Protein AF-A0A2D6RN42-F1 (afdb_monomer_lite)

Structure (mmCIF, N/CA/C/O backbone):
data_AF-A0A2D6RN42-F1
#
_entry.id   AF-A0A2D6RN42-F1
#
loop_
_atom_site.group_PDB
_atom_site.id
_atom_site.type_symbol
_atom_site.label_atom_id
_atom_site.label_alt_id
_atom_site.label_comp_id
_atom_site.label_asym_id
_atom_site.label_entity_id
_atom_site.label_seq_id
_atom_site.pdbx_PDB_ins_code
_atom_site.Cartn_x
_atom_site.Cartn_y
_atom_site.Cartn_z
_atom_site.occupancy
_atom_site.B_iso_or_equiv
_atom_site.auth_seq_id
_atom_site.auth_comp_id
_atom_site.auth_asym_id
_atom_site.auth_atom_id
_atom_site.pdbx_PDB_model_num
ATOM 1 N N . MET A 1 1 ? 15.795 18.123 -29.960 1.00 39.00 1 MET A N 1
ATOM 2 C CA . MET A 1 1 ? 15.914 17.120 -28.879 1.00 39.00 1 MET A CA 1
ATOM 3 C C . MET A 1 1 ? 14.919 16.005 -29.150 1.00 39.00 1 MET A C 1
ATOM 5 O O . MET A 1 1 ? 13.726 16.267 -29.116 1.00 39.00 1 MET A O 1
ATOM 9 N N . LYS A 1 2 ? 15.386 14.800 -29.497 1.00 32.34 2 LYS A N 1
ATOM 10 C CA . LYS A 1 2 ? 14.532 13.605 -29.522 1.00 32.34 2 LYS A CA 1
ATOM 11 C C . LYS A 1 2 ? 14.603 12.990 -28.129 1.00 32.34 2 LYS A C 1
ATOM 13 O O . LYS A 1 2 ? 15.675 12.564 -27.715 1.00 32.34 2 LYS A O 1
ATOM 18 N N . TYR A 1 3 ? 13.498 13.024 -27.397 1.00 30.86 3 TYR A N 1
ATOM 19 C CA . TYR A 1 3 ? 13.374 12.258 -26.166 1.00 30.86 3 TYR A CA 1
ATOM 20 C C . TYR A 1 3 ? 13.173 10.801 -26.569 1.00 30.86 3 TYR A C 1
ATOM 22 O O . TYR A 1 3 ? 12.126 10.441 -27.106 1.00 30.86 3 TYR A O 1
ATOM 30 N N . ASP A 1 4 ? 14.204 9.985 -26.372 1.00 33.47 4 ASP A N 1
ATOM 31 C CA . ASP A 1 4 ? 14.100 8.537 -26.491 1.00 33.47 4 ASP A CA 1
ATOM 32 C C . ASP A 1 4 ? 13.311 8.038 -25.277 1.00 33.47 4 ASP A C 1
ATOM 34 O O . ASP A 1 4 ? 13.852 7.796 -24.197 1.00 33.47 4 ASP A O 1
ATOM 38 N N . TYR A 1 5 ? 11.992 7.939 -25.430 1.00 35.97 5 TYR A N 1
ATOM 39 C CA . TYR A 1 5 ? 11.125 7.268 -24.467 1.00 35.97 5 TYR A CA 1
ATOM 40 C C . TYR A 1 5 ? 11.299 5.750 -24.594 1.00 35.97 5 TYR A C 1
ATOM 42 O O . TYR A 1 5 ? 10.336 5.030 -24.851 1.00 35.97 5 TYR A O 1
ATOM 50 N N . ASN A 1 6 ? 12.519 5.248 -24.373 1.00 35.00 6 ASN A N 1
ATOM 51 C CA . ASN A 1 6 ? 12.759 3.840 -24.055 1.00 35.00 6 ASN A CA 1
ATOM 52 C C . ASN A 1 6 ? 12.184 3.553 -22.656 1.00 35.00 6 ASN A C 1
ATOM 54 O O . ASN A 1 6 ? 12.881 3.388 -21.657 1.00 35.00 6 ASN A O 1
ATOM 58 N N . LEU A 1 7 ? 10.857 3.587 -22.590 1.00 45.78 7 LEU A N 1
ATOM 59 C CA . LEU A 1 7 ? 10.033 3.470 -21.408 1.00 45.78 7 LEU A CA 1
ATOM 60 C C . LEU A 1 7 ? 9.448 2.061 -21.375 1.00 45.78 7 LEU A C 1
ATOM 62 O O . LEU A 1 7 ? 8.400 1.810 -21.959 1.00 45.78 7 LEU A O 1
ATOM 66 N N . ALA A 1 8 ? 10.087 1.155 -20.641 1.00 43.28 8 ALA A N 1
ATOM 67 C CA . ALA A 1 8 ? 9.369 0.017 -20.064 1.00 43.28 8 ALA A CA 1
ATOM 68 C C . ALA A 1 8 ? 10.049 -0.552 -18.810 1.00 43.28 8 ALA A C 1
ATOM 70 O O . ALA A 1 8 ? 10.000 -1.751 -18.555 1.00 43.28 8 ALA A O 1
ATOM 71 N N . TRP A 1 9 ? 10.637 0.297 -17.965 1.00 47.97 9 TRP A N 1
ATOM 72 C CA . TRP A 1 9 ? 10.928 -0.104 -16.589 1.00 47.97 9 TRP A CA 1
ATOM 73 C C . TRP A 1 9 ? 9.609 0.018 -15.821 1.00 47.97 9 TRP A C 1
ATOM 75 O O . TRP A 1 9 ? 9.283 1.072 -15.273 1.00 47.97 9 TRP A O 1
ATOM 85 N N . SER A 1 10 ? 8.773 -1.022 -15.865 1.00 56.34 10 SER A N 1
ATOM 86 C CA . SER A 1 10 ? 7.486 -1.006 -15.168 1.00 56.34 10 SER A CA 1
ATOM 87 C C . SER A 1 10 ? 7.724 -1.170 -13.669 1.00 56.34 10 SER A C 1
ATOM 89 O O . SER A 1 10 ? 7.686 -2.273 -13.128 1.00 56.34 10 SER A O 1
ATOM 91 N N . ASN A 1 11 ? 7.968 -0.065 -12.969 1.00 67.56 11 ASN A N 1
ATOM 92 C CA . ASN A 1 11 ? 8.011 -0.068 -11.511 1.00 67.56 11 ASN A CA 1
ATOM 93 C C . ASN A 1 11 ? 6.711 -0.681 -10.961 1.00 67.56 11 ASN A C 1
ATOM 95 O O . ASN A 1 11 ? 5.607 -0.316 -11.369 1.00 67.56 11 ASN A O 1
ATOM 99 N N . CYS A 1 12 ? 6.849 -1.663 -10.075 1.00 74.88 12 CYS A N 1
ATOM 100 C CA . CYS A 1 12 ? 5.742 -2.372 -9.452 1.00 74.88 12 CYS A CA 1
ATOM 101 C C . CYS A 1 12 ? 5.676 -2.001 -7.974 1.00 74.88 12 CYS A C 1
ATOM 103 O O . CYS A 1 12 ? 6.704 -1.782 -7.331 1.00 74.88 12 CYS A O 1
ATOM 105 N N . VAL A 1 13 ? 4.469 -1.983 -7.419 1.00 79.00 13 VAL A N 1
ATOM 106 C CA . VAL A 1 13 ? 4.279 -1.920 -5.970 1.00 79.00 13 VAL A CA 1
ATOM 107 C C . VAL A 1 13 ? 3.437 -3.099 -5.507 1.00 79.00 13 VAL A C 1
ATOM 109 O O . VAL A 1 13 ? 2.446 -3.459 -6.141 1.00 79.00 13 VAL A O 1
ATOM 112 N N . SER A 1 14 ? 3.855 -3.731 -4.417 1.00 80.56 14 SER A N 1
ATOM 113 C CA . SER A 1 14 ? 3.059 -4.713 -3.683 1.00 80.56 14 SER A CA 1
ATOM 114 C C . SER A 1 14 ? 2.734 -4.173 -2.305 1.00 80.56 14 SER A C 1
ATOM 116 O O . SER A 1 14 ? 3.595 -3.602 -1.643 1.00 80.56 14 SER A O 1
ATOM 118 N N . ILE A 1 15 ? 1.488 -4.339 -1.880 1.00 81.00 15 ILE A N 1
ATOM 119 C CA . ILE A 1 15 ? 1.077 -4.021 -0.513 1.00 81.00 15 ILE A CA 1
ATOM 120 C C . ILE A 1 15 ? 1.116 -5.301 0.291 1.00 81.00 15 ILE A C 1
ATOM 122 O O . ILE A 1 15 ? 0.496 -6.271 -0.128 1.00 81.00 15 ILE A O 1
ATOM 126 N N . PHE A 1 16 ? 1.807 -5.272 1.424 1.00 80.88 16 PHE A N 1
ATOM 127 C CA . PHE A 1 16 ? 1.856 -6.349 2.397 1.00 80.88 16 PHE A CA 1
ATOM 128 C C . PHE A 1 16 ? 1.045 -5.988 3.628 1.00 80.88 16 PHE A C 1
ATOM 130 O O . PHE A 1 16 ? 1.114 -4.856 4.101 1.00 80.88 16 PHE A O 1
ATOM 137 N N . VAL A 1 17 ? 0.329 -6.971 4.160 1.00 83.00 17 VAL A N 1
ATOM 138 C CA . VAL A 1 17 ? -0.238 -6.923 5.508 1.00 83.00 17 VAL A CA 1
ATOM 139 C C . VAL A 1 17 ? 0.605 -7.802 6.408 1.00 83.00 17 VAL A C 1
ATOM 141 O O . VAL A 1 17 ? 0.799 -8.969 6.081 1.00 83.00 17 VAL A O 1
ATOM 144 N N . SER A 1 18 ? 1.064 -7.248 7.524 1.00 77.75 18 SER A N 1
ATOM 145 C CA . SER A 1 18 ? 1.536 -8.015 8.674 1.00 77.75 18 SER A CA 1
ATOM 146 C C . SER A 1 18 ? 0.495 -7.894 9.779 1.00 77.75 18 SER A C 1
ATOM 148 O O . SER A 1 18 ? 0.063 -6.786 10.105 1.00 77.75 18 SER A O 1
ATOM 150 N N . THR A 1 19 ? 0.075 -9.031 10.320 1.00 77.62 19 THR A N 1
ATOM 151 C CA . THR A 1 19 ?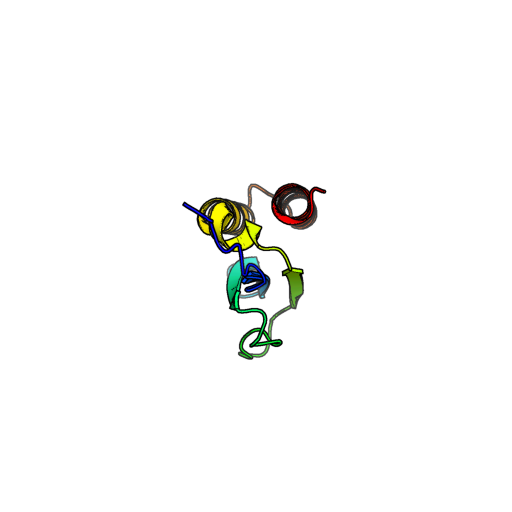 -0.812 -9.092 11.483 1.00 77.62 19 THR A CA 1
ATOM 152 C C . THR A 1 19 ? 0.031 -9.507 12.677 1.00 77.62 19 THR A C 1
ATOM 154 O O . THR A 1 19 ? 0.830 -10.425 12.571 1.00 77.62 19 THR A O 1
ATOM 157 N N . GLY A 1 20 ? -0.113 -8.820 13.806 1.00 74.25 20 GLY A N 1
ATOM 158 C CA . GLY A 1 20 ? 0.579 -9.194 15.036 1.00 74.25 20 GLY A CA 1
ATOM 159 C C . GLY A 1 20 ? -0.194 -8.746 16.268 1.00 74.25 20 GLY A C 1
ATOM 160 O O . GLY A 1 20 ? -1.322 -8.266 16.165 1.00 74.25 20 GLY A O 1
ATOM 161 N N . LYS A 1 21 ? 0.440 -8.838 17.444 1.00 77.00 21 LYS A N 1
ATOM 162 C CA . LYS A 1 21 ? -0.157 -8.455 18.740 1.00 77.00 21 LYS A CA 1
ATOM 163 C C . LYS A 1 21 ? -0.774 -7.046 18.745 1.00 77.00 21 LYS A C 1
ATOM 165 O O . LYS A 1 21 ? -1.716 -6.792 19.484 1.00 77.00 21 LYS A O 1
ATOM 170 N N . TYR A 1 22 ? -0.251 -6.149 17.913 1.00 74.94 22 TYR A N 1
ATOM 171 C CA . TYR A 1 22 ? -0.631 -4.738 17.861 1.00 74.94 22 TYR A CA 1
ATOM 172 C C . TYR A 1 22 ? -1.649 -4.390 16.764 1.00 74.94 22 TYR A C 1
ATOM 174 O O . TYR A 1 22 ? -1.982 -3.214 16.639 1.00 74.94 22 TYR A O 1
ATOM 182 N N . GLY A 1 23 ? -2.130 -5.371 15.990 1.00 77.69 23 GLY A N 1
ATOM 183 C CA . GLY A 1 23 ? -3.092 -5.188 14.897 1.00 77.69 23 GLY A CA 1
ATOM 184 C C . GLY A 1 23 ? -2.502 -5.405 13.498 1.00 77.69 23 GLY A C 1
ATOM 185 O O . GLY A 1 23 ? -1.472 -6.062 13.337 1.00 77.69 23 GLY A O 1
ATOM 186 N N . GLU A 1 24 ? -3.194 -4.893 12.476 1.00 83.62 24 GLU A N 1
ATOM 187 C CA . GLU A 1 24 ? -2.792 -5.004 11.067 1.00 83.62 24 GLU A CA 1
ATOM 188 C C . GLU A 1 24 ? -1.937 -3.806 10.630 1.00 83.62 24 GLU A C 1
ATOM 190 O O . GLU A 1 24 ? -2.341 -2.647 10.762 1.00 83.62 24 GLU A O 1
ATOM 195 N N . ILE A 1 25 ? -0.784 -4.086 10.026 1.00 82.69 25 ILE A N 1
ATOM 196 C CA . ILE A 1 25 ? 0.119 -3.088 9.448 1.00 82.69 25 ILE A CA 1
ATOM 197 C C . ILE A 1 25 ? 0.182 -3.289 7.939 1.00 82.69 25 ILE A C 1
ATOM 199 O O . ILE A 1 25 ? 0.548 -4.364 7.466 1.00 82.69 25 ILE A O 1
ATOM 203 N N . TYR A 1 26 ? -0.118 -2.230 7.187 1.00 85.44 26 TYR A N 1
ATOM 204 C CA . TYR A 1 26 ? -0.036 -2.219 5.730 1.00 85.44 26 TYR A CA 1
ATOM 205 C C . TYR A 1 26 ? 1.272 -1.550 5.303 1.00 85.44 26 TYR A C 1
ATOM 207 O O . TYR A 1 26 ? 1.520 -0.392 5.641 1.00 85.44 26 TYR A O 1
ATOM 215 N N . LYS A 1 27 ? 2.110 -2.252 4.538 1.00 83.25 27 LYS A N 1
ATOM 216 C CA . LYS A 1 27 ? 3.401 -1.743 4.055 1.00 83.25 27 LYS A CA 1
ATOM 217 C C . LYS A 1 27 ? 3.492 -1.850 2.532 1.00 83.25 27 LYS A C 1
ATOM 219 O O . LYS A 1 27 ? 3.351 -2.952 2.000 1.00 83.25 27 LYS A O 1
ATOM 224 N N . PRO A 1 28 ? 3.758 -0.747 1.813 1.00 84.56 28 PRO A N 1
ATOM 225 C CA . PRO A 1 28 ? 4.064 -0.817 0.398 1.00 84.56 28 PRO A CA 1
ATOM 226 C C . PRO A 1 28 ? 5.523 -1.224 0.192 1.00 84.56 28 PRO A C 1
ATOM 228 O O . PRO A 1 28 ? 6.423 -0.771 0.898 1.00 84.56 28 PRO A O 1
ATOM 231 N N . VAL A 1 29 ? 5.757 -2.065 -0.805 1.00 81.69 29 VAL A N 1
ATOM 232 C CA . VAL A 1 29 ? 7.084 -2.491 -1.246 1.00 81.69 29 VAL A CA 1
ATOM 233 C C . VAL A 1 29 ? 7.185 -2.226 -2.735 1.00 81.69 29 VAL A C 1
ATOM 235 O O . VAL A 1 29 ? 6.401 -2.753 -3.526 1.00 81.69 29 VAL A O 1
ATOM 238 N N . PHE A 1 30 ? 8.150 -1.392 -3.101 1.00 78.19 30 PHE A N 1
ATOM 239 C CA . PHE A 1 30 ? 8.414 -0.983 -4.472 1.00 78.19 30 PHE A CA 1
ATOM 240 C C . PHE A 1 30 ? 9.563 -1.814 -5.034 1.00 78.19 30 PHE A C 1
ATOM 242 O O . PHE A 1 30 ? 10.597 -1.955 -4.385 1.00 78.19 30 PHE A O 1
ATOM 249 N N . PHE A 1 31 ? 9.398 -2.357 -6.235 1.00 73.25 31 PHE A N 1
ATOM 250 C CA . PHE A 1 31 ? 10.437 -3.132 -6.911 1.00 73.25 31 PHE A CA 1
ATOM 251 C C . PHE A 1 31 ? 10.365 -2.945 -8.427 1.00 73.25 31 PHE A C 1
ATOM 253 O O . PHE A 1 31 ? 9.331 -2.573 -8.987 1.00 73.25 31 PHE A O 1
ATOM 260 N N . LYS A 1 32 ? 11.490 -3.196 -9.100 1.00 65.31 32 LYS A N 1
ATOM 261 C CA . LYS A 1 32 ? 11.578 -3.165 -10.565 1.00 65.31 32 LYS A CA 1
ATOM 262 C C . LYS A 1 32 ? 10.908 -4.417 -11.143 1.00 65.31 32 LYS A C 1
ATOM 264 O O . LYS A 1 32 ? 11.083 -5.497 -10.587 1.00 65.31 32 LYS A O 1
ATOM 269 N N . SER A 1 33 ? 10.170 -4.292 -12.252 1.00 61.12 33 SER A N 1
ATOM 270 C CA . SER A 1 33 ? 9.420 -5.402 -12.882 1.00 61.12 33 SER A CA 1
ATOM 271 C C . SER A 1 33 ? 10.251 -6.636 -13.223 1.00 61.12 33 SER A C 1
ATOM 273 O O . SER A 1 33 ? 9.694 -7.730 -13.287 1.00 61.12 33 SER A O 1
ATOM 275 N N . GLU A 1 34 ? 11.552 -6.467 -13.459 1.00 60.44 34 GLU A N 1
ATOM 276 C CA . GLU A 1 34 ? 12.482 -7.562 -13.762 1.00 60.44 34 GLU A CA 1
ATOM 277 C C . GLU A 1 34 ? 12.608 -8.536 -12.585 1.00 60.44 34 GLU A C 1
ATOM 279 O O . GLU A 1 34 ? 12.638 -9.751 -12.782 1.00 60.44 34 GLU A O 1
ATOM 284 N N . ASN A 1 35 ? 12.516 -8.020 -11.356 1.00 55.53 35 ASN A N 1
ATOM 285 C CA . ASN A 1 35 ? 12.351 -8.821 -10.152 1.00 55.53 35 ASN A CA 1
ATOM 286 C C . ASN A 1 35 ? 10.866 -9.181 -10.043 1.00 55.53 35 ASN A C 1
ATOM 288 O O . ASN A 1 35 ? 10.085 -8.520 -9.361 1.00 55.53 35 ASN A O 1
ATOM 292 N N . LYS A 1 36 ? 10.438 -10.210 -10.786 1.00 53.44 36 LYS A N 1
ATOM 293 C CA . LYS A 1 36 ? 9.033 -10.656 -10.875 1.00 53.44 36 LYS A CA 1
ATOM 294 C C . LYS A 1 36 ? 8.396 -11.008 -9.523 1.00 53.44 36 LYS A C 1
ATOM 296 O O . LYS A 1 36 ? 7.166 -11.118 -9.463 1.00 53.44 36 LYS A O 1
ATOM 301 N N . THR A 1 37 ? 9.192 -11.089 -8.464 1.00 56.69 37 THR A N 1
ATOM 302 C CA . THR A 1 37 ? 8.799 -11.549 -7.139 1.00 56.69 37 THR A CA 1
ATOM 303 C C . THR A 1 37 ? 9.102 -10.467 -6.097 1.00 56.69 37 THR A C 1
ATOM 305 O O . THR A 1 37 ? 10.238 -9.993 -6.019 1.00 56.69 37 THR A O 1
ATOM 308 N N . PRO A 1 38 ? 8.112 -10.049 -5.291 1.00 57.62 38 PRO A N 1
ATOM 309 C CA . PRO A 1 38 ? 8.386 -9.330 -4.053 1.00 57.62 38 PRO A CA 1
ATOM 310 C C . PRO A 1 38 ? 9.359 -10.144 -3.175 1.00 57.62 38 PRO A C 1
ATOM 312 O O . PRO A 1 38 ? 9.283 -11.372 -3.219 1.00 57.62 38 PRO A O 1
ATOM 315 N N . PRO A 1 39 ? 10.235 -9.516 -2.370 1.00 56.88 39 PRO A N 1
ATOM 316 C CA . PRO A 1 39 ? 11.131 -10.253 -1.480 1.00 56.88 39 PRO A CA 1
ATOM 317 C C . PRO A 1 39 ? 10.331 -11.143 -0.512 1.00 56.88 39 PRO A C 1
ATOM 319 O O . PRO A 1 39 ? 9.400 -10.670 0.157 1.00 56.88 39 PRO A O 1
ATOM 322 N N . GLU A 1 40 ? 10.681 -12.431 -0.471 1.00 57.94 40 GLU A N 1
ATOM 323 C CA . GLU A 1 40 ? 10.178 -13.390 0.516 1.00 57.94 40 GLU A CA 1
ATOM 324 C C . GLU A 1 40 ? 10.655 -12.983 1.906 1.00 57.94 40 GLU A C 1
ATOM 326 O O . GLU A 1 40 ? 11.840 -12.734 2.081 1.00 57.94 40 GLU A O 1
ATOM 331 N N . GLU A 1 41 ? 9.748 -12.910 2.889 1.00 51.91 41 GLU A N 1
ATOM 332 C CA . GLU A 1 41 ? 10.140 -12.935 4.306 1.00 51.91 41 GLU A CA 1
ATOM 333 C C . GLU A 1 41 ? 8.935 -13.179 5.246 1.00 51.91 41 GLU A C 1
ATOM 335 O O . GLU A 1 41 ? 8.074 -12.313 5.395 1.00 51.91 41 GLU A O 1
ATOM 340 N N . SER A 1 42 ? 8.946 -14.354 5.890 1.00 52.06 42 SER A N 1
ATOM 341 C CA . SER A 1 42 ? 8.261 -14.808 7.126 1.00 52.06 42 SER A CA 1
ATOM 342 C C . SER A 1 42 ? 6.716 -14.838 7.251 1.00 52.06 42 SER A C 1
ATOM 344 O O . SER A 1 42 ? 5.966 -14.262 6.463 1.00 52.06 42 SER A O 1
ATOM 346 N N . GLU A 1 43 ? 6.266 -15.619 8.250 1.00 45.03 43 GLU A N 1
ATOM 347 C CA . GLU A 1 43 ? 5.088 -16.516 8.242 1.00 45.03 43 GLU A CA 1
ATOM 348 C C . GLU A 1 43 ? 3.678 -15.899 8.263 1.00 45.03 43 GLU A C 1
ATOM 350 O O . GLU A 1 43 ? 2.713 -16.596 7.956 1.00 45.03 43 GLU A O 1
ATOM 355 N N . GLU A 1 44 ? 3.496 -14.610 8.547 1.00 53.75 44 GLU A N 1
ATOM 356 C CA . GLU A 1 44 ? 2.147 -14.030 8.692 1.00 53.75 44 GLU A CA 1
ATOM 357 C C . GLU A 1 44 ? 1.922 -12.834 7.757 1.00 53.75 44 GLU A C 1
ATOM 359 O O . GLU A 1 44 ? 1.658 -11.706 8.179 1.00 53.75 44 GLU A O 1
ATOM 364 N N . ARG A 1 45 ? 2.014 -13.087 6.442 1.00 59.94 45 ARG A N 1
ATOM 365 C CA . ARG A 1 45 ? 1.640 -12.130 5.386 1.00 59.94 45 ARG A CA 1
ATOM 366 C C . ARG A 1 45 ? 0.361 -12.571 4.677 1.00 59.94 45 ARG A C 1
ATOM 368 O O . ARG A 1 45 ? 0.355 -13.561 3.953 1.00 59.94 45 ARG A O 1
ATOM 375 N N . LYS A 1 46 ? -0.729 -11.808 4.810 1.00 64.81 46 LYS A N 1
ATOM 376 C CA . LYS A 1 46 ? -1.987 -12.055 4.072 1.00 64.81 46 LYS A CA 1
ATOM 377 C C . LYS A 1 46 ? -2.545 -10.790 3.435 1.00 64.81 46 LYS A C 1
ATOM 379 O O . LYS A 1 46 ? -3.483 -10.176 3.930 1.00 64.81 46 LYS A O 1
ATOM 384 N N . LEU A 1 47 ? -1.956 -10.444 2.296 1.00 62.38 47 LEU A N 1
ATOM 385 C CA . LEU A 1 47 ? -2.539 -9.794 1.114 1.00 62.38 47 LEU A CA 1
ATOM 386 C C . LEU A 1 47 ? -1.334 -9.367 0.276 1.00 62.38 47 LEU A C 1
ATOM 388 O O . LEU A 1 47 ? -0.514 -8.615 0.782 1.00 62.38 47 LEU A O 1
ATOM 392 N N . VAL A 1 48 ? -1.223 -9.827 -0.970 1.00 65.12 48 VAL A N 1
ATOM 393 C CA . VAL A 1 48 ? -0.246 -9.303 -1.934 1.00 65.12 48 VAL A CA 1
ATOM 394 C C . VAL A 1 48 ? -1.039 -8.835 -3.140 1.00 65.12 48 VAL A C 1
ATOM 396 O O . VAL A 1 48 ? -1.372 -9.620 -4.023 1.00 65.12 48 VAL A O 1
ATOM 399 N N . LYS A 1 49 ? -1.410 -7.550 -3.156 1.00 72.06 49 LYS A N 1
ATOM 400 C CA . LYS A 1 49 ? -1.986 -6.933 -4.358 1.00 72.06 49 LYS A CA 1
ATOM 401 C C . LYS A 1 49 ? -0.864 -6.228 -5.108 1.00 72.06 49 LYS A C 1
ATOM 403 O O . LYS A 1 49 ? -0.267 -5.288 -4.581 1.00 72.06 49 LYS A O 1
ATOM 408 N N . LYS A 1 50 ? -0.553 -6.740 -6.301 1.00 74.31 50 LYS A N 1
ATOM 409 C CA . LYS A 1 50 ? 0.501 -6.230 -7.180 1.00 74.31 50 LYS A CA 1
ATOM 410 C C . LYS A 1 50 ? -0.093 -5.197 -8.131 1.00 74.31 50 LYS A C 1
ATOM 412 O O . LYS A 1 50 ? -1.022 -5.499 -8.872 1.00 74.31 50 LYS A O 1
ATOM 417 N N . TYR A 1 51 ? 0.478 -4.001 -8.127 1.00 76.62 51 TYR A N 1
ATOM 418 C CA . TYR A 1 51 ? 0.141 -2.927 -9.052 1.00 76.62 51 TYR A CA 1
ATOM 419 C C . TYR A 1 51 ? 1.319 -2.722 -10.000 1.00 76.62 51 TYR A C 1
ATOM 421 O O . TYR A 1 51 ? 2.429 -2.411 -9.565 1.00 76.62 51 TYR A O 1
ATOM 429 N N . THR A 1 52 ? 1.085 -2.930 -11.293 1.00 68.56 52 THR A N 1
ATOM 430 C CA . THR A 1 52 ? 2.113 -2.913 -12.340 1.00 68.56 52 THR A CA 1
ATOM 431 C C . THR A 1 52 ? 1.918 -1.694 -13.240 1.00 68.56 52 THR A C 1
ATOM 433 O O . THR A 1 52 ? 1.278 -1.812 -14.283 1.00 68.56 52 THR A O 1
ATOM 436 N N . LYS A 1 53 ? 2.411 -0.512 -12.842 1.00 64.94 53 LYS A N 1
ATOM 437 C CA . LYS A 1 53 ? 2.390 0.685 -13.704 1.00 64.94 53 LYS A CA 1
ATOM 438 C C . LYS A 1 53 ? 3.566 1.618 -13.436 1.00 64.94 53 LYS A C 1
ATOM 440 O O . LYS A 1 53 ? 3.901 1.901 -12.291 1.00 64.94 53 LYS A O 1
ATOM 445 N N . VAL A 1 54 ? 4.070 2.228 -14.513 1.00 60.25 54 VAL A N 1
ATOM 446 C CA . VAL A 1 54 ? 5.116 3.274 -14.521 1.00 60.25 54 VAL A CA 1
ATOM 447 C C . VAL A 1 54 ? 4.823 4.422 -13.530 1.00 60.25 54 VAL A C 1
ATOM 449 O O . VAL A 1 54 ? 5.746 5.002 -12.962 1.00 60.25 54 VAL A O 1
ATOM 452 N N . ARG A 1 55 ? 3.544 4.692 -13.221 1.00 65.44 55 ARG A N 1
ATOM 453 C CA . ARG A 1 55 ? 3.111 5.721 -12.255 1.00 65.44 55 ARG A CA 1
ATOM 454 C C . ARG A 1 55 ? 3.415 5.401 -10.782 1.00 65.44 55 ARG A C 1
ATOM 456 O O . ARG A 1 55 ? 3.386 6.311 -9.958 1.00 65.44 55 ARG A O 1
ATOM 463 N N . ALA A 1 56 ? 3.741 4.155 -10.427 1.00 69.62 56 ALA A N 1
ATOM 464 C CA . ALA A 1 56 ? 3.985 3.768 -9.033 1.00 69.62 56 ALA A CA 1
ATOM 465 C C . ALA A 1 56 ? 5.139 4.552 -8.380 1.00 69.62 56 ALA A C 1
ATOM 467 O O . ALA A 1 56 ? 5.058 4.879 -7.198 1.00 69.62 56 ALA A O 1
ATOM 468 N N . LEU A 1 57 ? 6.178 4.909 -9.149 1.00 70.94 57 LEU A N 1
ATOM 469 C CA . LEU A 1 57 ? 7.284 5.735 -8.653 1.00 70.94 57 LEU A CA 1
ATOM 470 C C . LEU A 1 57 ? 6.822 7.163 -8.328 1.00 70.94 57 LEU A C 1
ATOM 472 O O . LEU A 1 57 ? 7.086 7.661 -7.233 1.00 70.94 57 LEU A O 1
ATOM 476 N N . HIS A 1 58 ? 6.075 7.783 -9.247 1.00 75.94 58 HIS A N 1
ATOM 477 C CA . HIS A 1 58 ? 5.528 9.136 -9.086 1.00 75.94 58 HIS A CA 1
ATOM 478 C C . HIS A 1 58 ? 4.580 9.250 -7.889 1.00 75.94 58 HIS A C 1
ATOM 480 O O . HIS A 1 58 ? 4.482 10.302 -7.266 1.00 75.94 58 HIS A O 1
ATOM 486 N N . HIS A 1 59 ? 3.901 8.158 -7.543 1.00 81.56 59 HIS A N 1
ATOM 487 C CA . HIS A 1 59 ? 2.949 8.112 -6.440 1.00 81.56 59 HIS A CA 1
ATOM 488 C C . HIS A 1 59 ? 3.492 7.439 -5.176 1.00 81.56 59 HIS A C 1
ATOM 490 O O . HIS A 1 59 ? 2.726 7.204 -4.244 1.00 81.56 59 HIS A O 1
ATOM 496 N N . SER A 1 60 ? 4.793 7.147 -5.102 1.00 82.38 60 SER A N 1
ATOM 497 C CA . SER A 1 60 ? 5.406 6.417 -3.981 1.00 82.38 60 SER A CA 1
ATOM 498 C C . SER A 1 60 ? 5.107 7.038 -2.610 1.00 82.38 60 SER A C 1
ATOM 500 O O . SER A 1 60 ? 4.762 6.324 -1.662 1.00 82.38 60 SER A O 1
ATOM 502 N N . GLN A 1 61 ? 5.143 8.370 -2.523 1.00 84.94 61 GLN A N 1
ATOM 503 C CA . GLN A 1 61 ? 4.765 9.12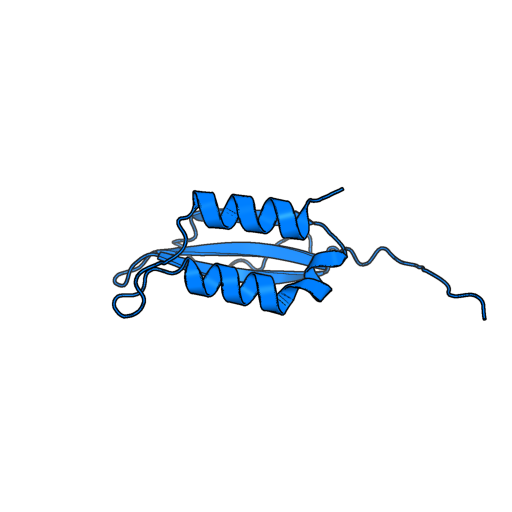0 -1.323 1.00 84.94 61 GLN A CA 1
ATOM 504 C C . GLN A 1 61 ? 3.277 8.942 -0.987 1.00 84.94 61 GLN A C 1
ATOM 506 O O . GLN A 1 61 ? 2.942 8.547 0.130 1.00 84.94 61 GLN A O 1
ATOM 511 N N . ASN A 1 62 ? 2.385 9.138 -1.963 1.00 88.88 62 ASN A N 1
ATOM 512 C CA . ASN A 1 62 ? 0.937 8.986 -1.780 1.00 88.88 62 ASN A CA 1
ATOM 513 C C . ASN A 1 62 ? 0.562 7.565 -1.340 1.00 88.88 62 ASN A C 1
ATOM 515 O O . ASN A 1 62 ? -0.223 7.389 -0.410 1.00 88.88 62 ASN A O 1
ATOM 519 N N . ILE A 1 63 ? 1.165 6.548 -1.958 1.00 88.31 63 ILE A N 1
ATOM 520 C CA . ILE A 1 63 ? 0.964 5.141 -1.600 1.00 88.31 63 ILE A CA 1
ATOM 521 C C . ILE A 1 63 ? 1.403 4.885 -0.149 1.00 88.31 63 ILE A C 1
ATOM 523 O O . ILE A 1 63 ? 0.686 4.224 0.605 1.00 88.31 63 ILE A O 1
ATOM 527 N N . SER A 1 64 ?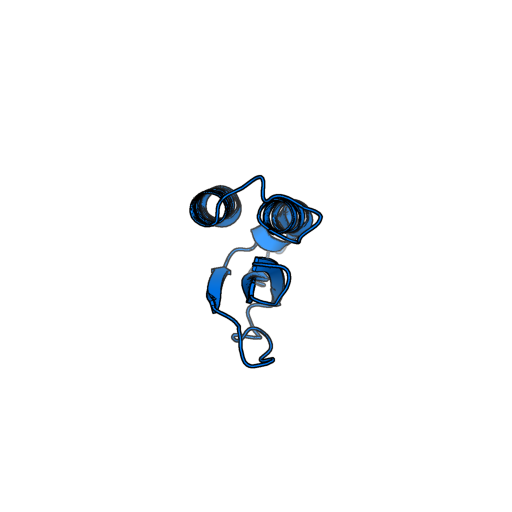 2.554 5.426 0.260 1.00 87.00 64 SER A N 1
ATOM 528 C CA . SER A 1 64 ? 3.081 5.278 1.626 1.00 87.00 64 SER A CA 1
ATOM 529 C C . SER A 1 64 ? 2.175 5.926 2.672 1.00 87.00 64 SER A C 1
ATOM 531 O O . SER A 1 64 ? 1.914 5.332 3.722 1.00 87.00 64 SER A O 1
ATOM 533 N N . ILE A 1 65 ? 1.627 7.103 2.361 1.00 88.56 65 ILE A N 1
ATOM 534 C CA . ILE A 1 65 ? 0.645 7.790 3.208 1.00 88.56 65 ILE A CA 1
ATOM 535 C C . ILE A 1 65 ? -0.643 6.963 3.315 1.00 88.56 65 ILE A C 1
ATOM 537 O O . ILE A 1 65 ? -1.141 6.739 4.417 1.00 88.56 65 ILE A O 1
ATOM 541 N N . MET A 1 66 ? -1.165 6.447 2.196 1.00 89.81 66 MET A N 1
ATOM 542 C CA . MET A 1 66 ? -2.376 5.617 2.197 1.00 89.81 66 MET A CA 1
ATOM 543 C C . MET A 1 66 ? -2.218 4.356 3.055 1.00 89.81 66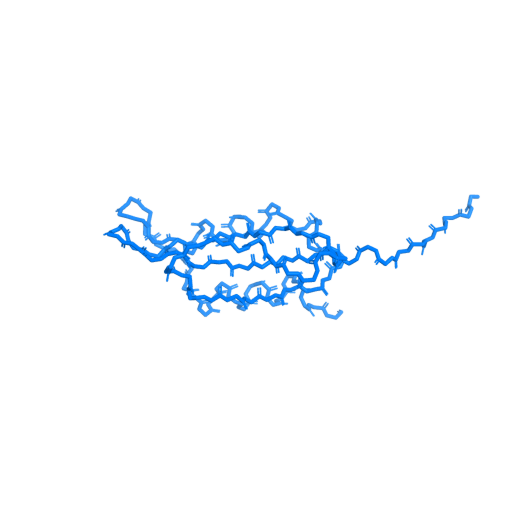 MET A C 1
ATOM 545 O O . MET A 1 66 ? -3.106 4.047 3.848 1.00 89.81 66 MET A O 1
ATOM 549 N N . CYS A 1 67 ? -1.084 3.659 2.948 1.00 88.19 67 CYS A N 1
ATOM 550 C CA . CYS A 1 67 ? -0.805 2.473 3.762 1.00 88.19 67 CYS A CA 1
ATOM 551 C C . CYS A 1 67 ? -0.652 2.815 5.252 1.00 88.19 67 CYS A C 1
ATOM 553 O O . CYS A 1 67 ? -1.154 2.092 6.114 1.00 88.19 67 CYS A O 1
ATOM 555 N N . SER A 1 68 ? -0.029 3.957 5.561 1.00 87.31 68 SER A N 1
ATOM 556 C CA . SER A 1 68 ? 0.091 4.450 6.938 1.00 87.31 68 SER A CA 1
ATOM 557 C C . SER A 1 68 ? -1.277 4.741 7.560 1.00 87.31 68 SER A C 1
ATOM 559 O O . SER A 1 68 ? -1.517 4.366 8.703 1.00 87.31 68 SER A O 1
ATOM 561 N N . ASN A 1 69 ? -2.190 5.345 6.794 1.00 88.38 69 ASN A N 1
ATOM 562 C CA . ASN A 1 69 ? -3.555 5.656 7.229 1.00 88.38 69 ASN A CA 1
ATOM 563 C C . ASN A 1 69 ? -4.439 4.411 7.399 1.00 88.38 69 ASN A C 1
ATOM 565 O O . ASN A 1 69 ? -5.384 4.425 8.187 1.00 88.38 69 ASN A O 1
ATOM 569 N N . ALA A 1 70 ? -4.150 3.343 6.655 1.00 88.06 70 ALA A N 1
ATOM 570 C CA . ALA A 1 70 ? -4.864 2.073 6.752 1.00 88.06 70 ALA A CA 1
ATOM 571 C C . ALA A 1 70 ? -4.343 1.153 7.870 1.00 88.06 70 ALA A C 1
ATOM 573 O O . ALA A 1 70 ? -4.980 0.154 8.186 1.00 88.06 70 ALA A O 1
ATOM 574 N N . SER A 1 71 ? -3.194 1.472 8.470 1.00 86.94 71 SER A N 1
ATOM 575 C CA . SER A 1 71 ? -2.589 0.652 9.520 1.00 86.94 71 SER A CA 1
ATOM 576 C C . SER A 1 71 ? -3.280 0.870 10.864 1.00 86.94 71 SER A C 1
ATOM 578 O O . SER A 1 71 ? -3.436 2.007 11.306 1.00 86.94 71 SER A O 1
ATOM 580 N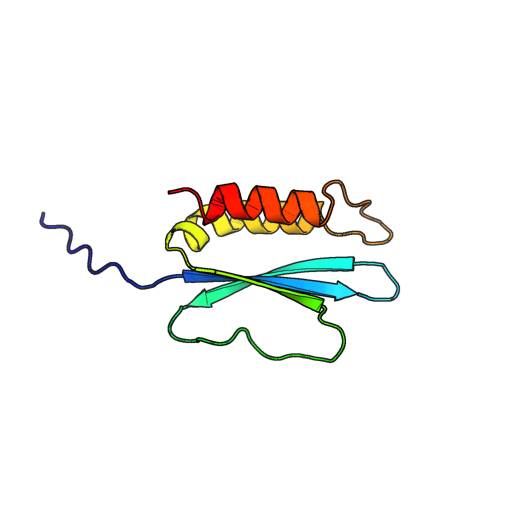 N . ASN A 1 72 ? -3.655 -0.226 11.523 1.00 79.81 72 ASN A N 1
ATOM 581 C CA . ASN A 1 72 ? -4.230 -0.236 12.862 1.00 79.81 72 ASN A CA 1
ATOM 582 C C . ASN A 1 72 ? -3.160 -0.736 13.834 1.00 79.81 72 ASN A C 1
ATOM 584 O O . ASN A 1 72 ? -3.008 -1.937 14.030 1.00 79.81 72 ASN A O 1
ATOM 588 N N . THR A 1 73 ? -2.377 0.190 14.380 1.00 75.19 73 THR A N 1
ATOM 589 C CA . THR A 1 73 ? -1.476 -0.101 15.511 1.00 75.19 73 THR A CA 1
ATOM 590 C C . THR A 1 73 ? -2.140 0.436 16.771 1.00 75.19 73 THR A C 1
ATOM 592 O O . THR A 1 73 ? -2.853 1.426 16.661 1.00 75.19 73 THR A O 1
ATOM 595 N N . GLU A 1 74 ? -1.911 -0.135 17.960 1.00 68.38 74 GLU A N 1
ATOM 596 C CA . GLU A 1 74 ? -2.523 0.322 19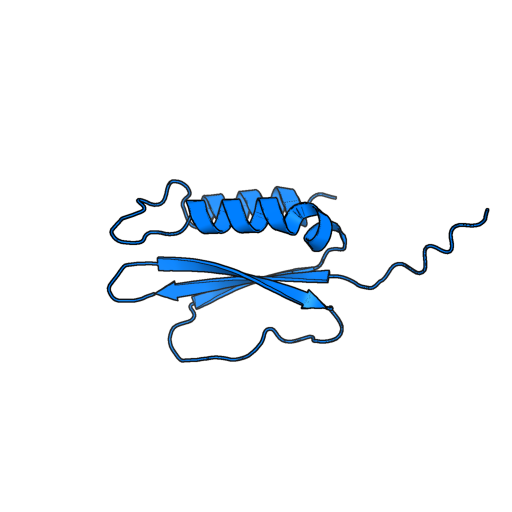.237 1.00 68.38 74 GLU A CA 1
ATOM 597 C C . GLU A 1 74 ? -2.607 1.858 19.403 1.00 68.38 74 GLU A C 1
ATOM 599 O O . GLU A 1 74 ? -3.538 2.374 20.016 1.00 68.38 74 GLU A O 1
ATOM 604 N N . LYS A 1 75 ? -1.651 2.603 18.827 1.00 65.94 75 LYS A N 1
ATOM 605 C CA . LYS A 1 75 ? -1.588 4.074 18.854 1.00 65.94 75 LYS A CA 1
ATOM 606 C C . LYS A 1 75 ? -2.179 4.782 17.627 1.00 65.94 75 LYS A C 1
ATOM 608 O O . LYS A 1 75 ? -2.474 5.971 17.703 1.00 65.94 75 LYS A O 1
ATOM 613 N N . ARG A 1 76 ? -2.332 4.102 16.490 1.00 66.44 76 ARG A N 1
ATOM 614 C CA . ARG A 1 76 ? -2.906 4.643 15.249 1.00 66.44 76 ARG A CA 1
ATOM 615 C C . ARG A 1 76 ? -4.178 3.870 14.927 1.00 66.44 76 ARG A C 1
ATOM 617 O O . ARG A 1 76 ? -4.113 2.806 14.323 1.00 66.44 76 ARG A O 1
ATOM 624 N N . LYS A 1 77 ? -5.333 4.416 15.315 1.00 70.81 77 LYS A N 1
ATOM 625 C CA . LYS A 1 77 ? -6.624 3.950 14.791 1.00 70.81 77 LYS A CA 1
ATOM 626 C C . LYS A 1 77 ? -6.590 4.078 13.264 1.00 70.81 77 LYS A C 1
ATOM 628 O O . LYS A 1 77 ? -6.315 5.169 12.761 1.00 70.81 77 LYS A O 1
ATOM 633 N N . ALA A 1 78 ? -6.862 2.994 12.539 1.00 79.38 78 ALA A N 1
ATOM 634 C CA . ALA A 1 78 ? -6.940 3.049 11.081 1.00 79.38 78 ALA A CA 1
ATOM 635 C C . ALA A 1 78 ? -8.053 4.018 10.649 1.00 79.38 78 ALA A C 1
ATOM 637 O O . ALA A 1 78 ? -9.198 3.903 11.085 1.00 79.38 78 ALA A O 1
ATOM 638 N N . THR A 1 79 ? -7.719 4.968 9.778 1.00 84.56 79 THR A N 1
ATOM 639 C CA . THR A 1 79 ? -8.675 5.933 9.205 1.00 84.56 79 THR A CA 1
ATOM 640 C C . THR A 1 79 ? -9.207 5.480 7.846 1.00 84.56 79 THR A C 1
ATOM 642 O O . THR A 1 79 ? -10.187 6.024 7.341 1.00 84.56 79 THR A O 1
ATOM 645 N N . ILE A 1 80 ? -8.577 4.468 7.243 1.00 83.56 80 ILE A N 1
ATOM 646 C CA . ILE A 1 80 ? -8.968 3.875 5.964 1.00 83.56 80 ILE A CA 1
ATOM 647 C C . ILE A 1 80 ? -9.125 2.366 6.160 1.00 83.56 80 ILE A C 1
ATOM 649 O O . ILE A 1 80 ? -8.213 1.696 6.632 1.00 83.56 80 ILE A O 1
ATOM 653 N N . THR A 1 81 ? -10.272 1.810 5.772 1.00 86.25 81 THR A N 1
ATOM 654 C CA . THR A 1 81 ? -10.495 0.357 5.808 1.00 86.25 81 THR A CA 1
ATOM 655 C C . THR A 1 81 ? -9.736 -0.349 4.681 1.00 86.25 81 THR A C 1
ATOM 657 O O . THR A 1 81 ? -9.444 0.257 3.650 1.00 86.25 81 THR A O 1
ATOM 660 N N . LYS A 1 82 ? -9.489 -1.661 4.806 1.00 83.81 82 LYS A N 1
ATOM 661 C CA . LYS A 1 82 ? -8.849 -2.485 3.758 1.00 83.81 82 LYS A CA 1
ATOM 662 C C . LYS A 1 82 ? -9.477 -2.296 2.371 1.00 83.81 82 LYS A C 1
ATOM 664 O O . LYS A 1 82 ? -8.764 -2.100 1.389 1.00 83.81 82 LYS A O 1
ATOM 669 N N . LYS A 1 83 ? -10.814 -2.315 2.289 1.00 86.31 83 LYS A N 1
ATOM 670 C CA . LYS A 1 83 ? -11.549 -2.094 1.031 1.00 86.31 83 LYS A CA 1
ATOM 671 C C . LYS A 1 83 ? -11.297 -0.684 0.486 1.00 86.31 83 LYS A C 1
ATOM 673 O O . LYS A 1 83 ? -10.997 -0.543 -0.693 1.00 86.31 83 LYS A O 1
ATOM 678 N N . GLY A 1 84 ? -11.339 0.333 1.350 1.00 88.62 84 GLY A N 1
ATOM 679 C CA . GLY A 1 84 ? -11.053 1.719 0.973 1.00 88.62 84 GLY A CA 1
ATOM 680 C C . GLY A 1 84 ? -9.608 1.947 0.515 1.00 88.62 84 GLY A C 1
ATOM 681 O O . GLY A 1 84 ? -9.387 2.699 -0.432 1.00 88.62 84 GLY A O 1
ATOM 682 N N . LEU A 1 85 ? -8.632 1.272 1.134 1.00 88.19 85 LEU A N 1
ATOM 683 C CA . LEU A 1 85 ? -7.228 1.305 0.713 1.00 88.19 85 LEU A CA 1
ATOM 684 C C . LEU A 1 85 ? -7.082 0.757 -0.709 1.00 88.19 85 LEU A C 1
ATOM 686 O O . LEU A 1 85 ? -6.460 1.400 -1.550 1.00 88.19 85 LEU A O 1
ATOM 690 N N . ILE A 1 86 ? -7.686 -0.404 -0.982 1.00 85.81 86 ILE A N 1
ATOM 691 C CA . ILE A 1 86 ? -7.632 -1.040 -2.301 1.00 85.81 86 ILE A CA 1
ATOM 692 C C . ILE A 1 86 ? -8.257 -0.137 -3.369 1.00 85.81 86 ILE A C 1
ATOM 694 O O . ILE A 1 86 ? -7.611 0.110 -4.379 1.00 85.81 86 ILE A O 1
ATOM 698 N N . THR A 1 87 ? -9.455 0.410 -3.138 1.00 88.62 87 THR A N 1
ATOM 699 C CA . THR A 1 87 ? -10.104 1.323 -4.097 1.00 88.62 87 THR A CA 1
ATOM 700 C C . THR A 1 87 ? -9.238 2.553 -4.384 1.00 88.62 87 THR A C 1
ATOM 702 O O . THR A 1 87 ? -9.066 2.928 -5.540 1.00 88.62 87 THR A O 1
ATOM 705 N N . LYS A 1 88 ? -8.642 3.170 -3.354 1.00 89.19 88 LYS A N 1
ATOM 706 C CA . LYS A 1 88 ? -7.772 4.343 -3.541 1.00 89.19 88 LYS A CA 1
ATOM 707 C C . LYS A 1 88 ? -6.517 4.017 -4.351 1.00 89.19 88 LYS A C 1
ATOM 709 O O . LYS A 1 88 ? -6.119 4.822 -5.188 1.00 89.19 88 LYS A O 1
ATOM 714 N N . LEU A 1 89 ? -5.909 2.855 -4.119 1.00 86.69 89 LEU A N 1
ATOM 715 C CA . LEU A 1 89 ? -4.745 2.401 -4.879 1.00 86.69 89 LEU A CA 1
ATOM 716 C C . LEU A 1 89 ? -5.108 1.999 -6.313 1.00 86.69 89 LEU A C 1
ATOM 718 O O . LEU A 1 89 ? -4.342 2.304 -7.220 1.00 86.69 89 LEU A O 1
ATOM 722 N N . ASP A 1 90 ? -6.265 1.369 -6.534 1.00 85.94 90 ASP A N 1
ATOM 723 C CA . ASP A 1 90 ? -6.765 1.055 -7.876 1.00 85.94 90 ASP A CA 1
ATOM 724 C C . ASP A 1 90 ? -6.985 2.344 -8.684 1.00 85.94 90 ASP A C 1
ATOM 726 O O . ASP A 1 90 ? -6.506 2.437 -9.809 1.00 85.94 90 ASP A O 1
ATOM 730 N N . ASN A 1 91 ? -7.602 3.378 -8.108 1.00 86.88 91 ASN A N 1
ATOM 731 C CA . ASN A 1 91 ? -7.761 4.659 -8.806 1.00 86.88 91 ASN A CA 1
ATOM 732 C C . ASN A 1 91 ? -6.397 5.306 -9.092 1.00 86.88 91 ASN A C 1
ATOM 734 O O . ASN A 1 91 ? -6.086 5.643 -10.227 1.00 86.88 91 ASN A O 1
ATOM 738 N N . LEU A 1 92 ? -5.523 5.390 -8.085 1.00 85.25 92 LEU A N 1
ATOM 739 C CA . LEU A 1 92 ? -4.220 6.046 -8.222 1.00 85.25 92 LEU A CA 1
ATOM 740 C C . LEU A 1 92 ? -3.276 5.336 -9.209 1.00 85.25 92 LEU A C 1
ATOM 742 O O . LEU A 1 92 ? -2.489 5.980 -9.902 1.00 85.25 92 LEU A O 1
ATOM 746 N N . LEU A 1 93 ? -3.298 4.001 -9.235 1.00 79.12 93 LEU A N 1
ATOM 747 C CA . LEU A 1 93 ? -2.294 3.187 -9.926 1.00 79.12 93 LEU A CA 1
ATOM 748 C C . LEU A 1 93 ? -2.838 2.424 -11.122 1.00 79.12 93 LEU A C 1
ATOM 750 O O . LEU A 1 93 ? -2.035 1.979 -11.937 1.00 79.12 93 LEU A O 1
ATOM 754 N N . LEU A 1 94 ? -4.155 2.250 -11.246 1.00 75.19 94 LEU A N 1
ATOM 755 C CA . LEU A 1 94 ? -4.790 1.507 -12.333 1.00 75.19 94 LEU A CA 1
ATOM 756 C C . LEU A 1 94 ? -5.686 2.361 -13.240 1.00 75.19 94 LEU A C 1
ATOM 758 O O . LEU A 1 94 ? -6.065 1.839 -14.290 1.00 75.19 94 LEU A O 1
ATOM 762 N N . GLU A 1 95 ? -5.905 3.654 -12.962 1.00 62.66 95 GLU A N 1
ATOM 763 C CA . GLU A 1 95 ? -6.600 4.569 -13.889 1.00 62.66 95 GLU A CA 1
ATOM 764 C C . GLU A 1 95 ? -5.991 4.519 -15.301 1.00 62.66 95 GLU A C 1
ATOM 766 O O . GLU A 1 95 ? -4.760 4.503 -15.458 1.00 62.66 95 GLU A O 1
ATOM 771 N N . LYS A 1 96 ? -6.870 4.381 -16.303 1.00 51.56 96 LYS A N 1
ATOM 772 C CA . LYS A 1 96 ? -6.537 4.349 -17.734 1.00 51.56 96 LYS A CA 1
ATOM 773 C C . LYS A 1 96 ? -6.113 5.732 -18.205 1.00 51.56 96 LYS A C 1
ATOM 775 O O . LYS A 1 96 ? -6.827 6.698 -17.873 1.00 51.56 96 LYS A O 1
#

Radius of gyration: 14.88 Å; chains: 1; bounding box: 28×34×49 Å

Secondary structure (DSSP, 8-state):
-----------EEEEEEEEETTEEEEEEEEE-TTS-SPPP--S-EEEEEEEE-THHHHTHHHHHHHHHHH--BTTB--SS-HHHHHHHHHHHHH--

Foldseek 3Di:
DDDPCPDDQFWKKWWWWAQDPFGIAIDIDIDTVVCVDDDDDDDGTPDTDMQTGPCCVVCVVVLRVLRVLQTRGNVRHRPADPVRSVVVCCCRRVPD

pLDDT: mean 71.37, std 15.54, range [30.86, 89.81]

Sequence (96 aa):
MKYDYNLAWSNCVSIFVSTGKYGEIYKPVFFKSENKTPPEESEERKLVKKYTKVRALHHSQNISIMCSNASNTEKRKATITKKGLITKLDNLLLEK